Protein AF-A0A662R2M6-F1 (afdb_monomer)

Radius of gyration: 17.48 Å; Cα contacts (8 Å, |Δi|>4): 98; chains: 1; bounding box: 41×32×46 Å

pLDDT: mean 70.95, std 14.26, range [34.59, 89.25]

Sequence (122 aa):
MSLYGADYLNGFFSSLGFSGIATTIAGVIVTAIIHGFLAGVIRDNVAADPANPTEEDIRKANYYTSAVIGVPAVIYGGMVMSDKIPPGDVRDFFGCFAGGAILYQAGVLGDVLAEKVGVYFG

Foldseek 3Di:
DDPVVVVVVCVLCVPQPVNLVVLLQVLQVVLVVQLVVQLLVQLCVQAPDNVDGDPVSSVVSSVVSLVVLVVLLVVLVVVVPDPPDDDDDVNSSSVSSSNSNVVNSVVVVVVVVCVVVVNDPD

Structure (mmCIF, N/CA/C/O backbone):
data_AF-A0A662R2M6-F1
#
_entry.id   AF-A0A662R2M6-F1
#
loop_
_atom_site.group_PDB
_atom_site.id
_atom_site.type_symbol
_atom_site.label_atom_id
_atom_site.label_alt_id
_atom_site.label_comp_id
_atom_site.label_asym_id
_atom_site.label_entity_id
_atom_site.label_seq_id
_atom_site.pdbx_PDB_ins_code
_atom_site.Cartn_x
_atom_site.Cartn_y
_atom_site.Cartn_z
_atom_site.occupancy
_atom_site.B_iso_or_equiv
_atom_site.auth_seq_id
_atom_site.auth_comp_id
_atom_site.auth_asym_id
_atom_site.auth_atom_id
_atom_site.pdbx_PDB_model_num
ATOM 1 N N . MET A 1 1 ? 19.564 -22.757 -17.473 1.00 36.84 1 MET A N 1
ATOM 2 C CA . MET A 1 1 ? 18.335 -22.057 -17.046 1.00 36.84 1 MET A CA 1
ATOM 3 C C . MET A 1 1 ? 18.721 -20.621 -16.775 1.00 36.84 1 MET A C 1
ATOM 5 O O . MET A 1 1 ? 19.464 -20.373 -15.838 1.00 36.84 1 MET A O 1
ATOM 9 N N . SER A 1 2 ? 18.347 -19.727 -17.686 1.00 34.59 2 SER A N 1
ATOM 10 C CA . SER A 1 2 ? 18.631 -18.298 -17.570 1.00 34.59 2 SER A CA 1
ATOM 11 C C . SER A 1 2 ? 17.844 -17.717 -16.392 1.00 34.59 2 SER A C 1
ATOM 13 O O . SER A 1 2 ? 16.658 -18.015 -16.227 1.00 34.59 2 SER A O 1
ATOM 15 N N . LEU A 1 3 ? 18.534 -16.917 -15.579 1.00 40.19 3 LEU A N 1
ATOM 16 C CA . LEU A 1 3 ? 18.025 -16.092 -14.484 1.00 40.19 3 LEU A CA 1
ATOM 17 C C . LEU A 1 3 ? 17.184 -14.929 -15.041 1.00 40.19 3 LEU A C 1
ATOM 19 O O . LEU A 1 3 ? 17.426 -13.768 -14.728 1.00 40.19 3 LEU A O 1
ATOM 23 N N . TYR A 1 4 ? 16.156 -15.237 -15.833 1.00 44.03 4 TYR A N 1
ATOM 24 C CA . TYR A 1 4 ? 15.264 -14.235 -16.419 1.00 44.03 4 TYR A CA 1
ATOM 25 C C . TYR A 1 4 ? 14.590 -13.339 -15.363 1.00 44.03 4 TYR A C 1
ATOM 27 O O . TYR A 1 4 ? 14.121 -12.271 -15.705 1.00 44.03 4 TYR A O 1
ATOM 35 N N . GLY A 1 5 ? 14.561 -13.702 -14.076 1.00 43.97 5 GLY A N 1
ATOM 36 C CA . GLY A 1 5 ? 14.078 -12.808 -13.012 1.00 43.97 5 GLY A CA 1
ATOM 37 C C . GLY A 1 5 ? 15.087 -11.738 -12.565 1.00 43.97 5 GLY A C 1
ATOM 38 O O . GLY A 1 5 ? 14.687 -10.642 -12.178 1.00 43.97 5 GLY A O 1
ATOM 39 N N . ALA A 1 6 ? 16.390 -12.028 -12.630 1.00 44.09 6 ALA A N 1
ATOM 40 C CA . ALA A 1 6 ? 17.436 -11.110 -12.174 1.00 44.09 6 ALA A CA 1
ATOM 41 C C . ALA A 1 6 ? 17.716 -10.006 -13.203 1.00 44.09 6 ALA A C 1
ATOM 43 O O . ALA A 1 6 ? 17.954 -8.864 -12.820 1.00 44.09 6 ALA A O 1
ATOM 44 N N . A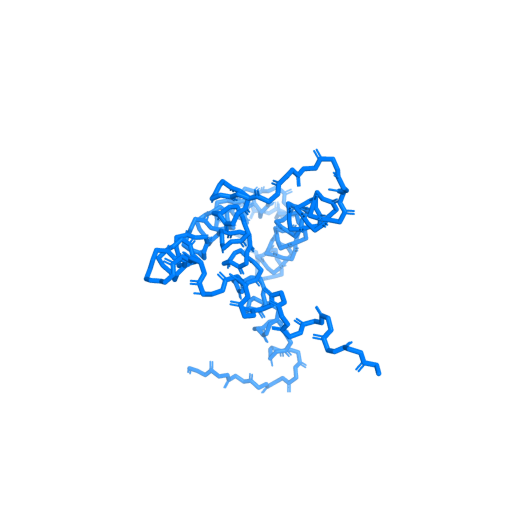SP A 1 7 ? 17.607 -10.316 -14.498 1.00 42.03 7 ASP A N 1
ATOM 45 C CA . ASP A 1 7 ? 17.807 -9.337 -15.573 1.00 42.03 7 ASP A CA 1
ATOM 46 C C . ASP A 1 7 ? 16.684 -8.285 -15.634 1.00 42.03 7 ASP A C 1
ATOM 48 O O . ASP A 1 7 ? 16.938 -7.141 -16.001 1.00 42.03 7 ASP A O 1
ATOM 52 N N . TYR A 1 8 ? 15.463 -8.616 -15.194 1.00 46.94 8 TYR A N 1
ATOM 53 C CA . TYR A 1 8 ? 14.358 -7.649 -15.100 1.00 46.94 8 TYR A CA 1
ATOM 54 C C . TYR A 1 8 ? 14.499 -6.719 -13.890 1.00 46.94 8 TYR A C 1
ATOM 56 O O . TYR A 1 8 ? 14.243 -5.525 -14.013 1.00 46.94 8 TYR A O 1
ATOM 64 N N . LEU A 1 9 ? 14.949 -7.236 -12.740 1.00 42.78 9 LEU A N 1
ATOM 65 C CA . LEU A 1 9 ? 15.277 -6.412 -11.569 1.00 42.78 9 LEU A CA 1
ATOM 66 C C . LEU A 1 9 ? 16.491 -5.512 -11.833 1.00 42.78 9 LEU A C 1
ATOM 68 O O . LEU A 1 9 ? 16.476 -4.340 -11.458 1.00 42.78 9 LEU A O 1
ATOM 72 N N . ASN A 1 10 ? 17.505 -6.029 -12.536 1.00 41.91 10 ASN A N 1
ATOM 73 C CA . ASN A 1 10 ? 18.618 -5.219 -13.022 1.00 41.91 10 ASN A CA 1
ATOM 74 C C . ASN A 1 10 ? 18.142 -4.172 -14.032 1.00 41.91 10 ASN A C 1
ATOM 76 O O . ASN A 1 10 ? 18.536 -3.020 -13.909 1.00 41.91 10 ASN A O 1
ATOM 80 N N . GLY A 1 11 ? 17.258 -4.508 -14.975 1.00 45.84 11 GLY A N 1
ATOM 81 C CA . GLY A 1 11 ? 16.678 -3.548 -15.924 1.00 45.84 11 GLY A CA 1
ATOM 82 C C . GLY A 1 11 ? 15.907 -2.411 -15.246 1.00 45.84 11 GLY A C 1
ATOM 83 O O . GLY A 1 11 ? 16.091 -1.250 -15.597 1.00 45.84 11 GLY A O 1
ATOM 84 N N . PHE A 1 12 ? 15.123 -2.736 -14.215 1.00 48.44 12 PHE A N 1
ATOM 85 C CA . PHE A 1 12 ? 14.262 -1.800 -13.486 1.00 48.44 12 PHE A CA 1
ATOM 86 C C . PHE A 1 12 ? 15.028 -0.712 -12.712 1.00 48.44 12 PHE A C 1
ATOM 88 O O . PHE A 1 12 ? 14.605 0.440 -12.679 1.00 48.44 12 PHE A O 1
ATOM 95 N N . PHE A 1 13 ? 16.174 -1.048 -12.105 1.00 48.50 13 PHE A N 1
ATOM 96 C CA . PHE A 1 13 ? 17.020 -0.068 -11.407 1.00 48.50 13 PHE A CA 1
ATOM 97 C C . PHE A 1 13 ? 18.130 0.531 -12.287 1.00 48.50 13 PHE A C 1
ATOM 99 O O . PHE A 1 13 ? 18.587 1.643 -12.012 1.00 48.50 13 PHE A O 1
ATOM 106 N N . SER A 1 14 ? 18.563 -0.166 -13.344 1.00 44.09 14 SER A N 1
ATOM 107 C CA . SER A 1 14 ? 19.644 0.307 -14.225 1.00 44.09 14 SER A CA 1
ATOM 108 C C . SER A 1 14 ? 19.207 1.343 -15.263 1.00 44.09 14 SER A C 1
ATOM 110 O O . SER A 1 14 ? 20.055 2.138 -15.664 1.00 44.09 14 SER A O 1
ATOM 112 N N . SER A 1 15 ? 17.928 1.391 -15.673 1.00 49.81 15 SER A N 1
ATOM 113 C CA . SER A 1 15 ? 17.451 2.380 -16.660 1.00 49.81 15 SER A CA 1
ATOM 114 C C . SER A 1 15 ? 17.160 3.763 -16.054 1.00 49.81 15 SER A C 1
ATOM 116 O O . SER A 1 15 ? 17.431 4.776 -16.694 1.00 49.81 15 SER A O 1
ATOM 118 N N . LEU A 1 16 ? 16.664 3.834 -14.810 1.00 51.47 16 LEU A N 1
ATOM 119 C CA . LEU A 1 16 ? 16.187 5.086 -14.199 1.00 51.47 16 LEU A CA 1
ATOM 120 C C . LEU A 1 16 ? 17.158 5.733 -13.189 1.00 51.47 16 LEU A C 1
ATOM 122 O O . LEU A 1 16 ? 17.025 6.926 -12.882 1.00 51.47 16 LEU A O 1
ATOM 126 N N . GLY A 1 17 ? 18.125 4.994 -12.636 1.00 65.94 17 GLY A N 1
ATOM 127 C CA . GLY A 1 17 ? 19.058 5.522 -11.631 1.00 65.94 17 GLY A CA 1
ATOM 128 C C . GLY A 1 17 ? 18.342 6.215 -10.456 1.00 65.94 17 GLY A C 1
ATOM 129 O O . GLY A 1 17 ? 17.376 5.694 -9.899 1.00 65.94 17 GLY A O 1
ATOM 130 N N . PHE A 1 18 ? 18.769 7.430 -10.092 1.00 70.06 18 PHE A N 1
ATOM 131 C CA . PHE A 1 18 ? 18.145 8.219 -9.014 1.00 70.06 18 PHE A CA 1
ATOM 132 C C . PHE A 1 18 ? 16.659 8.543 -9.254 1.00 70.06 18 PHE A C 1
ATOM 134 O O . PHE A 1 18 ? 15.898 8.674 -8.295 1.00 70.06 18 PHE A O 1
ATOM 141 N N . SER A 1 19 ? 16.226 8.651 -10.516 1.00 71.94 19 SER A N 1
ATOM 142 C CA . SER A 1 19 ? 14.830 8.969 -10.843 1.00 71.94 19 SER A CA 1
ATOM 143 C C . SER A 1 19 ? 13.875 7.808 -10.531 1.00 71.94 19 SER A C 1
ATOM 145 O O . SER A 1 19 ? 12.736 8.041 -10.130 1.00 71.94 19 SER A O 1
ATOM 147 N N . GLY A 1 20 ? 14.355 6.561 -10.594 1.00 70.88 20 GLY A N 1
ATOM 148 C CA . GLY A 1 20 ? 13.593 5.359 -10.231 1.00 70.88 20 GLY A CA 1
ATOM 149 C C . GLY A 1 20 ? 13.377 5.253 -8.722 1.00 70.88 20 GLY A C 1
ATOM 150 O O . GLY A 1 20 ? 12.286 4.940 -8.248 1.00 70.88 20 GLY A O 1
ATOM 151 N N . ILE A 1 21 ? 14.397 5.620 -7.943 1.00 78.94 21 ILE A N 1
ATOM 152 C CA . ILE A 1 21 ? 14.291 5.721 -6.481 1.00 78.94 21 ILE A CA 1
ATOM 153 C C . ILE A 1 21 ? 13.295 6.823 -6.103 1.00 78.94 21 ILE A C 1
ATOM 155 O O . ILE A 1 21 ? 12.383 6.584 -5.314 1.00 78.94 21 ILE A O 1
ATOM 159 N N . ALA A 1 22 ? 13.421 8.013 -6.699 1.00 79.94 22 ALA A N 1
ATOM 160 C CA . ALA A 1 22 ? 12.530 9.138 -6.418 1.00 79.94 22 ALA A CA 1
ATOM 161 C C . ALA A 1 22 ? 11.061 8.823 -6.750 1.00 79.94 22 ALA A C 1
ATOM 163 O O . ALA A 1 22 ? 10.169 9.144 -5.968 1.00 79.94 22 ALA A O 1
ATOM 164 N N . THR A 1 23 ? 10.802 8.155 -7.875 1.00 80.00 23 THR A N 1
ATOM 165 C CA . THR A 1 23 ? 9.447 7.748 -8.284 1.00 80.00 23 THR A CA 1
ATOM 166 C C . THR A 1 23 ? 8.886 6.622 -7.422 1.00 80.00 23 THR A C 1
ATOM 168 O O . THR A 1 23 ? 7.695 6.633 -7.118 1.00 80.00 23 THR A O 1
ATOM 171 N N . THR A 1 24 ? 9.734 5.715 -6.934 1.00 83.38 24 THR A N 1
ATOM 172 C CA . THR A 1 24 ? 9.348 4.707 -5.935 1.00 83.38 24 THR A CA 1
ATOM 173 C C . THR A 1 24 ? 8.949 5.362 -4.612 1.00 83.38 24 THR A C 1
ATOM 175 O O . THR A 1 24 ? 7.884 5.066 -4.076 1.00 83.38 24 THR A O 1
ATOM 178 N N . ILE A 1 25 ? 9.746 6.310 -4.108 1.00 83.44 25 ILE A N 1
ATOM 179 C CA . ILE A 1 25 ? 9.426 7.073 -2.889 1.00 83.44 25 ILE A CA 1
ATOM 180 C C . ILE A 1 25 ? 8.135 7.878 -3.078 1.00 83.44 25 ILE A C 1
ATOM 182 O O . ILE A 1 25 ? 7.265 7.858 -2.210 1.00 83.44 25 ILE A O 1
ATOM 186 N N . ALA A 1 26 ? 7.972 8.547 -4.223 1.00 82.25 26 ALA A N 1
ATOM 187 C CA . ALA A 1 26 ? 6.736 9.250 -4.550 1.00 82.25 26 ALA A CA 1
ATOM 188 C C . ALA A 1 26 ? 5.533 8.291 -4.559 1.00 82.25 26 ALA A C 1
ATOM 190 O O . ALA A 1 26 ? 4.485 8.627 -4.013 1.00 82.25 26 ALA A O 1
ATOM 191 N N . GLY A 1 27 ? 5.707 7.080 -5.098 1.00 82.94 27 GLY A N 1
ATOM 192 C CA . GLY A 1 27 ? 4.723 6.001 -5.038 1.00 82.94 27 GLY A CA 1
ATOM 193 C C . GLY A 1 27 ? 4.325 5.638 -3.608 1.00 82.94 27 GLY A C 1
ATOM 194 O O . GLY A 1 27 ? 3.134 5.597 -3.308 1.00 82.94 27 GLY A O 1
ATOM 195 N N . VAL A 1 28 ? 5.296 5.454 -2.704 1.00 83.19 28 VAL A N 1
ATOM 196 C CA . VAL A 1 28 ? 5.043 5.201 -1.269 1.00 83.19 28 VAL A CA 1
ATOM 197 C C . VAL A 1 28 ? 4.223 6.338 -0.653 1.00 83.19 28 VAL A C 1
ATOM 199 O O . VAL A 1 28 ? 3.186 6.085 -0.044 1.00 83.19 28 VAL A O 1
ATOM 202 N N . ILE A 1 29 ? 4.654 7.590 -0.836 1.00 84.81 29 ILE A N 1
ATOM 203 C CA . ILE A 1 29 ? 4.019 8.766 -0.221 1.00 84.81 29 ILE A CA 1
ATOM 204 C C . ILE A 1 29 ? 2.586 8.949 -0.726 1.00 84.81 29 ILE A C 1
ATOM 206 O O . ILE A 1 29 ? 1.663 9.103 0.073 1.00 84.81 29 ILE A O 1
ATOM 210 N N . VAL A 1 30 ? 2.380 8.913 -2.045 1.00 84.81 30 VAL A N 1
ATOM 211 C CA . VAL A 1 30 ? 1.043 9.075 -2.633 1.00 84.81 30 VAL A CA 1
ATOM 212 C C . VAL A 1 30 ? 0.125 7.944 -2.181 1.00 84.81 30 VAL A C 1
ATOM 214 O O . VAL A 1 30 ? -1.025 8.194 -1.821 1.00 84.81 30 VAL A O 1
ATOM 217 N N . THR A 1 31 ? 0.639 6.715 -2.127 1.00 85.50 31 THR A N 1
ATOM 218 C CA . THR A 1 31 ? -0.131 5.565 -1.645 1.00 85.50 31 THR A CA 1
ATOM 219 C C . THR A 1 31 ? -0.511 5.718 -0.178 1.00 85.50 31 THR A C 1
ATOM 221 O O . THR A 1 31 ? -1.659 5.454 0.162 1.00 85.50 31 THR A O 1
ATOM 224 N N . ALA A 1 32 ? 0.392 6.202 0.676 1.00 82.94 32 ALA A N 1
ATOM 225 C CA . ALA A 1 32 ? 0.102 6.457 2.085 1.00 82.94 32 ALA A CA 1
ATOM 226 C C . ALA A 1 32 ? -0.998 7.517 2.271 1.00 82.94 32 ALA A C 1
ATOM 228 O O . ALA A 1 32 ? -1.898 7.334 3.089 1.00 82.94 32 ALA A O 1
ATOM 229 N N . ILE A 1 33 ? -0.974 8.597 1.480 1.00 84.38 33 ILE A N 1
ATOM 230 C CA . ILE A 1 33 ? -2.010 9.645 1.511 1.00 84.38 33 ILE A CA 1
ATOM 231 C C . ILE A 1 33 ? -3.366 9.079 1.076 1.00 84.38 33 ILE A C 1
ATOM 233 O O . ILE A 1 33 ? -4.370 9.282 1.761 1.00 84.38 33 ILE A O 1
ATOM 237 N N . ILE A 1 34 ? -3.398 8.346 -0.043 1.00 84.50 34 ILE A N 1
ATOM 238 C CA . ILE A 1 34 ? -4.620 7.707 -0.548 1.00 84.50 34 ILE A CA 1
ATOM 239 C C . ILE A 1 34 ? -5.149 6.695 0.470 1.00 84.50 34 ILE A C 1
ATOM 241 O O . ILE A 1 34 ? -6.351 6.662 0.719 1.00 84.50 34 ILE A O 1
ATOM 245 N N . HIS A 1 35 ? -4.264 5.908 1.085 1.00 86.06 35 HIS A N 1
ATOM 246 C CA . HIS A 1 35 ? -4.632 4.961 2.127 1.00 86.06 35 HIS A CA 1
ATOM 247 C C . HIS A 1 35 ? -5.263 5.675 3.318 1.00 86.06 35 HIS A C 1
ATOM 249 O O . HIS A 1 35 ? -6.370 5.324 3.701 1.00 86.06 35 HIS A O 1
ATOM 255 N N . GLY A 1 36 ? -4.625 6.706 3.876 1.00 81.94 36 GLY A N 1
ATOM 256 C CA . GLY A 1 36 ? -5.186 7.439 5.013 1.00 81.94 36 GLY A CA 1
ATOM 257 C C . GLY A 1 36 ? -6.561 8.042 4.708 1.00 81.94 36 GLY A C 1
ATOM 258 O O . GLY A 1 36 ? -7.482 7.929 5.518 1.00 81.94 36 GLY A O 1
ATOM 259 N N . PHE A 1 37 ? -6.729 8.623 3.515 1.00 85.69 37 PHE A N 1
ATOM 260 C CA . PHE A 1 37 ? -8.011 9.176 3.080 1.00 85.69 37 PHE A CA 1
ATOM 261 C C . PHE A 1 37 ? -9.094 8.096 2.939 1.00 85.69 37 PHE A C 1
ATOM 263 O O . PHE A 1 37 ? -10.174 8.228 3.514 1.00 85.69 37 PHE A O 1
ATOM 270 N N . LEU A 1 38 ? -8.809 7.016 2.206 1.00 85.06 38 LEU A N 1
ATOM 271 C CA . LEU A 1 38 ? -9.763 5.926 1.993 1.00 85.06 38 LEU A CA 1
ATOM 272 C C . LEU A 1 38 ? -10.097 5.195 3.295 1.00 85.06 38 LEU A C 1
ATOM 274 O O . LEU A 1 38 ? -11.260 4.875 3.510 1.00 85.06 38 LEU A O 1
ATOM 278 N N . ALA A 1 39 ? -9.122 4.990 4.181 1.00 83.88 39 ALA A N 1
ATOM 279 C CA . ALA A 1 39 ? -9.348 4.386 5.487 1.00 83.88 39 ALA A CA 1
ATOM 280 C C . ALA A 1 39 ? -10.275 5.244 6.348 1.00 83.88 39 ALA A C 1
ATOM 282 O O . ALA A 1 39 ? -11.187 4.703 6.968 1.00 83.88 39 ALA A O 1
ATOM 283 N N . GLY A 1 40 ? -10.113 6.570 6.333 1.00 84.00 40 GLY A N 1
ATOM 284 C CA . GLY A 1 40 ? -11.044 7.487 6.993 1.00 84.00 40 GLY A CA 1
ATOM 285 C C . GLY A 1 40 ? -12.462 7.373 6.432 1.00 84.00 40 GLY A C 1
ATOM 286 O O . GLY A 1 40 ? -13.402 7.126 7.182 1.00 84.00 40 GLY A O 1
ATOM 287 N N . VAL A 1 41 ? -12.606 7.454 5.105 1.00 87.25 41 VAL A N 1
ATOM 288 C CA . VAL A 1 41 ? -13.911 7.332 4.433 1.00 87.25 41 VAL A CA 1
ATOM 289 C C . VAL A 1 41 ? -14.564 5.984 4.732 1.00 87.25 41 VAL A C 1
ATOM 291 O O . VAL A 1 41 ? -15.747 5.932 5.056 1.00 87.25 41 VAL A O 1
ATOM 294 N N . ILE A 1 42 ? -13.819 4.882 4.639 1.00 85.69 42 ILE A N 1
ATOM 295 C CA . ILE A 1 42 ? -14.351 3.545 4.902 1.00 85.69 42 ILE A CA 1
ATOM 296 C C . ILE A 1 42 ? -14.750 3.431 6.368 1.00 85.69 42 ILE A C 1
ATOM 298 O O . ILE A 1 42 ? -15.874 3.020 6.626 1.00 85.69 42 ILE A O 1
ATOM 302 N N . ARG A 1 43 ? -13.894 3.839 7.313 1.00 87.75 43 ARG A N 1
ATOM 303 C CA . ARG A 1 43 ? -14.190 3.817 8.755 1.00 87.75 43 ARG A CA 1
ATOM 304 C C . ARG A 1 43 ? -15.514 4.502 9.058 1.00 87.75 43 ARG A C 1
ATOM 306 O O . ARG A 1 43 ? -16.340 3.909 9.739 1.00 87.75 43 ARG A O 1
ATOM 313 N N . ASP A 1 44 ? -15.738 5.686 8.499 1.00 87.69 44 ASP A N 1
ATOM 314 C CA . ASP A 1 44 ? -16.968 6.450 8.724 1.00 87.69 44 ASP A CA 1
ATOM 315 C C . ASP A 1 44 ? -18.220 5.739 8.167 1.00 87.69 44 ASP A C 1
ATOM 317 O O . ASP A 1 44 ? -19.333 6.034 8.591 1.00 87.69 44 ASP A O 1
ATOM 321 N N . ASN A 1 45 ? -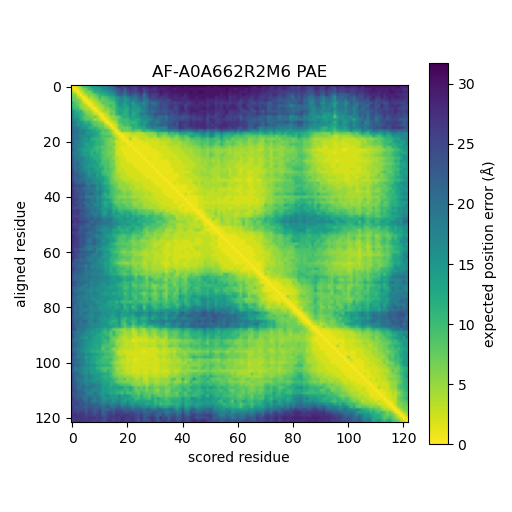18.049 4.779 7.249 1.00 85.38 45 ASN A N 1
ATOM 322 C CA . ASN A 1 45 ? -19.123 3.950 6.698 1.00 85.38 45 ASN A CA 1
ATOM 323 C C . ASN A 1 45 ? -19.271 2.573 7.377 1.00 85.38 45 ASN A C 1
ATOM 325 O O . ASN A 1 45 ? -20.347 1.984 7.285 1.00 85.38 45 ASN A O 1
ATOM 329 N N . VAL A 1 46 ? -18.225 2.026 8.013 1.00 82.38 46 VAL A N 1
ATOM 330 C CA . VAL A 1 46 ? -18.309 0.733 8.733 1.00 82.38 46 VAL A CA 1
ATOM 331 C C . VAL A 1 46 ? -18.595 0.896 10.222 1.00 82.38 46 VAL A C 1
ATOM 333 O O . VAL A 1 46 ? -19.143 -0.026 10.824 1.00 82.38 46 VAL A O 1
ATOM 336 N N . ALA A 1 47 ? -18.216 2.029 10.815 1.00 86.94 47 ALA A N 1
ATOM 337 C CA . ALA A 1 47 ? -18.427 2.290 12.231 1.00 86.94 47 ALA A CA 1
ATOM 338 C C . ALA A 1 47 ? -19.920 2.461 12.541 1.00 86.94 47 ALA A C 1
ATOM 340 O O . ALA A 1 47 ? -20.647 3.153 11.828 1.00 86.94 47 ALA A O 1
ATOM 341 N N . ALA A 1 48 ? -20.368 1.861 13.646 1.00 84.31 48 ALA A N 1
ATOM 342 C CA . ALA A 1 48 ? -21.737 2.034 14.135 1.00 84.31 48 ALA A CA 1
ATOM 343 C C . ALA A 1 48 ? -21.994 3.462 14.659 1.00 84.31 48 ALA A C 1
ATOM 345 O O . ALA A 1 48 ? -23.106 3.971 14.524 1.00 84.31 48 ALA A O 1
ATOM 346 N N . ASP A 1 49 ? -20.964 4.106 15.221 1.00 88.12 49 ASP A N 1
ATOM 347 C CA . ASP A 1 49 ? -20.938 5.530 15.572 1.00 88.12 49 ASP A CA 1
ATOM 348 C C . ASP A 1 49 ? -19.691 6.188 14.946 1.00 88.12 49 ASP A C 1
ATOM 350 O O . ASP A 1 49 ? -18.588 6.055 15.483 1.00 88.12 49 ASP A O 1
ATOM 354 N N . PRO A 1 50 ? -19.832 6.910 13.818 1.00 82.69 50 PRO A N 1
ATOM 355 C CA . PRO A 1 50 ? -18.713 7.581 13.156 1.00 82.69 50 PRO A CA 1
ATOM 356 C C . PRO A 1 50 ? -18.037 8.666 14.005 1.00 82.69 50 PRO A C 1
ATOM 358 O O . PRO A 1 50 ? -16.890 9.020 13.736 1.00 82.69 50 PRO A O 1
ATOM 361 N N . ALA A 1 51 ? -18.721 9.207 15.022 1.00 85.19 51 ALA A N 1
ATOM 362 C CA . ALA A 1 51 ? -18.140 10.211 15.911 1.00 85.19 51 ALA A CA 1
ATOM 363 C C . ALA A 1 51 ? -17.194 9.590 16.953 1.00 85.19 51 ALA A C 1
ATOM 365 O O . ALA A 1 51 ? -16.293 10.279 17.430 1.00 85.19 51 ALA A O 1
ATOM 366 N N . ASN A 1 52 ? -17.366 8.301 17.273 1.00 88.19 52 ASN A N 1
ATOM 367 C CA . ASN A 1 52 ? -16.532 7.547 18.213 1.00 88.19 52 ASN A CA 1
ATOM 368 C C . ASN A 1 52 ? -16.207 6.140 17.672 1.00 88.19 52 ASN A C 1
ATOM 370 O O . ASN A 1 52 ? -16.687 5.140 18.215 1.00 88.19 52 ASN A O 1
ATOM 374 N N . PRO A 1 53 ? -15.391 6.036 16.609 1.00 84.31 53 PRO A N 1
ATOM 375 C CA . PRO A 1 53 ? -15.039 4.751 16.021 1.00 84.31 53 PRO A CA 1
ATOM 376 C C . PRO A 1 53 ? -14.223 3.905 17.002 1.00 84.31 53 PRO A C 1
ATOM 378 O O . PRO A 1 53 ? -13.286 4.390 17.641 1.00 84.31 53 PRO A O 1
ATOM 381 N N . THR A 1 54 ? -14.558 2.619 17.096 1.00 89.25 54 THR A N 1
ATOM 382 C CA . THR A 1 54 ? -13.805 1.672 17.922 1.00 89.25 54 THR A CA 1
ATOM 383 C C . THR A 1 54 ? -12.488 1.279 17.248 1.00 89.25 54 THR A C 1
ATOM 385 O O . THR A 1 54 ? -12.305 1.439 16.038 1.00 89.25 54 THR A O 1
ATOM 388 N N . GLU A 1 55 ? -11.559 0.704 18.013 1.00 83.69 55 GLU A N 1
ATOM 389 C CA . GLU A 1 55 ? -10.307 0.160 17.468 1.00 83.69 55 GLU A CA 1
ATOM 390 C C . GLU A 1 55 ? -10.564 -0.940 16.419 1.00 83.69 55 GLU A C 1
ATOM 392 O O . GLU A 1 55 ? -9.859 -1.037 15.412 1.00 83.69 55 GLU A O 1
ATOM 397 N N . GLU A 1 56 ? -11.636 -1.724 16.589 1.00 85.00 56 GLU A N 1
ATOM 398 C CA . GLU A 1 56 ? -12.044 -2.731 15.610 1.00 85.00 56 GLU A CA 1
ATOM 399 C C . GLU A 1 56 ? -12.510 -2.100 14.289 1.00 85.00 56 GLU A C 1
ATOM 401 O O . GLU A 1 56 ? -12.189 -2.628 13.220 1.00 85.00 56 GLU A O 1
ATOM 406 N N . ASP A 1 57 ? -13.211 -0.964 14.341 1.00 82.94 57 ASP A N 1
ATOM 407 C CA . ASP A 1 57 ? -13.666 -0.235 13.151 1.00 82.94 57 ASP A CA 1
ATOM 408 C C . ASP A 1 57 ? -12.484 0.335 12.365 1.00 82.94 57 ASP A C 1
ATOM 410 O O . ASP A 1 57 ? -12.427 0.205 11.140 1.00 82.94 57 ASP A O 1
ATOM 414 N N . ILE A 1 58 ? -11.498 0.898 13.071 1.00 82.88 58 ILE A N 1
ATOM 415 C CA . ILE A 1 58 ? -10.255 1.402 12.472 1.00 82.88 58 ILE A CA 1
ATOM 416 C C . ILE A 1 58 ? -9.501 0.256 11.790 1.00 82.88 58 ILE A C 1
ATOM 418 O O . ILE A 1 58 ? -9.099 0.371 10.630 1.00 82.88 58 ILE A O 1
ATOM 422 N N . ARG A 1 59 ? -9.363 -0.889 12.469 1.00 81.69 59 ARG A N 1
ATOM 423 C CA . ARG A 1 59 ? -8.679 -2.061 11.910 1.00 81.69 59 ARG A CA 1
ATOM 424 C C . ARG A 1 59 ? -9.403 -2.623 10.685 1.00 81.69 59 ARG A C 1
ATOM 426 O O . ARG A 1 59 ? -8.756 -2.946 9.688 1.00 81.69 59 ARG A O 1
ATOM 433 N N . LYS A 1 60 ? -10.737 -2.715 10.724 1.00 82.12 60 LYS A N 1
ATOM 434 C CA . LYS A 1 60 ? -11.550 -3.133 9.568 1.00 82.12 60 LYS A CA 1
ATOM 435 C C . LYS A 1 60 ? -11.377 -2.177 8.393 1.00 82.12 60 LYS A C 1
ATOM 437 O O . LYS A 1 60 ? -11.180 -2.633 7.269 1.00 82.12 60 LYS A O 1
ATOM 442 N N . ALA A 1 61 ? -11.413 -0.872 8.641 1.00 84.50 61 ALA A N 1
ATOM 443 C CA . ALA A 1 61 ? -11.260 0.131 7.598 1.00 84.50 61 ALA A CA 1
ATOM 444 C C . ALA A 1 61 ? -9.881 0.080 6.929 1.00 84.50 61 ALA A C 1
ATOM 446 O O . ALA A 1 61 ? -9.803 0.084 5.699 1.00 84.50 61 ALA A O 1
ATOM 447 N N . ASN A 1 62 ? -8.809 -0.061 7.712 1.00 80.88 62 ASN A N 1
ATOM 448 C CA . ASN A 1 62 ? -7.454 -0.240 7.185 1.00 80.88 62 ASN A CA 1
ATOM 449 C C . ASN A 1 62 ? -7.339 -1.522 6.348 1.00 80.88 62 ASN A C 1
ATOM 451 O O . ASN A 1 62 ? -6.790 -1.492 5.249 1.00 80.88 62 ASN A O 1
ATOM 455 N N . TYR A 1 63 ? -7.931 -2.632 6.804 1.00 81.06 63 TYR A N 1
ATOM 456 C CA . TYR A 1 63 ? -7.936 -3.886 6.048 1.00 81.06 63 TYR A CA 1
ATOM 457 C C . TYR A 1 63 ? -8.633 -3.750 4.685 1.00 81.06 63 TYR A C 1
ATOM 459 O O . TYR A 1 63 ? -8.068 -4.127 3.655 1.00 81.06 63 TYR A O 1
ATOM 467 N N . TYR A 1 64 ? -9.838 -3.170 4.654 1.00 79.50 64 TYR A N 1
ATOM 468 C CA . TYR A 1 64 ? -10.558 -2.930 3.399 1.00 79.50 64 TYR A CA 1
ATOM 469 C C . TYR A 1 64 ? -9.805 -1.966 2.480 1.00 79.50 64 TYR A C 1
ATOM 471 O O . TYR A 1 64 ? -9.740 -2.186 1.271 1.00 79.50 64 TYR A O 1
ATOM 479 N N . THR A 1 65 ? -9.180 -0.938 3.047 1.00 82.06 65 THR A N 1
ATOM 480 C CA . THR A 1 65 ? -8.383 0.028 2.287 1.00 82.06 65 THR A CA 1
ATOM 481 C C . THR A 1 65 ? -7.159 -0.623 1.650 1.00 82.06 65 THR A C 1
ATOM 483 O O . THR A 1 65 ? -6.916 -0.442 0.456 1.00 82.06 65 THR A O 1
ATOM 486 N N . SER A 1 66 ? -6.423 -1.445 2.404 1.00 77.75 66 SER A N 1
ATOM 487 C CA . SER A 1 66 ? -5.321 -2.255 1.874 1.00 77.75 66 SER A CA 1
ATOM 488 C C . SER A 1 66 ? -5.767 -3.170 0.737 1.00 77.75 66 SER A C 1
ATOM 490 O O . SER A 1 66 ? -5.096 -3.228 -0.294 1.00 77.75 66 SER A O 1
ATOM 492 N N . ALA A 1 67 ? -6.914 -3.840 0.883 1.00 72.94 67 ALA A N 1
ATOM 493 C CA . ALA A 1 67 ? -7.450 -4.722 -0.152 1.00 72.94 67 ALA A CA 1
ATOM 494 C C . ALA A 1 67 ? -7.771 -3.969 -1.458 1.00 72.94 67 ALA A C 1
ATOM 496 O O . ALA A 1 67 ? -7.471 -4.463 -2.544 1.00 72.94 67 ALA A O 1
ATOM 497 N N . VAL A 1 68 ? -8.324 -2.754 -1.363 1.00 74.31 68 VAL A N 1
ATOM 498 C CA . VAL A 1 68 ? -8.649 -1.912 -2.529 1.00 74.31 68 VAL A CA 1
ATOM 499 C C . VAL A 1 68 ? -7.386 -1.385 -3.215 1.00 74.31 68 VAL A C 1
ATOM 501 O O . VAL A 1 68 ? -7.277 -1.430 -4.440 1.00 74.31 68 VAL A O 1
ATOM 504 N N . ILE A 1 69 ? -6.399 -0.928 -2.444 1.00 74.38 69 ILE A N 1
ATOM 505 C CA . ILE A 1 69 ? -5.152 -0.360 -2.983 1.00 74.38 69 ILE A CA 1
ATOM 506 C C . ILE A 1 69 ? -4.234 -1.435 -3.593 1.00 74.38 69 ILE A C 1
ATOM 508 O O . IL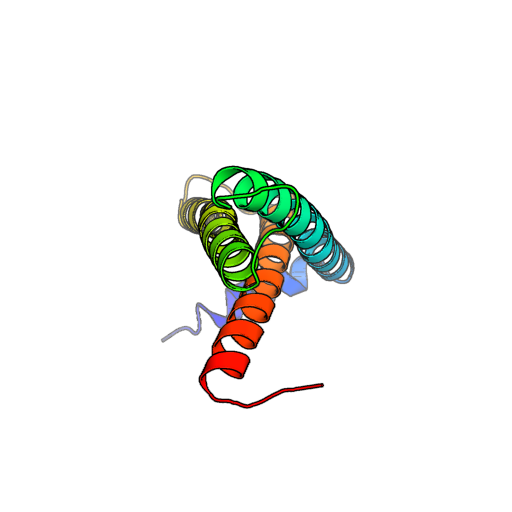E A 1 69 ? -3.387 -1.119 -4.427 1.00 74.38 69 ILE A O 1
ATOM 512 N N . GLY A 1 70 ? -4.421 -2.714 -3.258 1.00 65.81 70 GLY A N 1
ATOM 513 C CA . GLY A 1 70 ? -3.728 -3.818 -3.929 1.00 65.81 70 GLY A CA 1
ATOM 514 C C . GLY A 1 70 ? -4.138 -4.015 -5.398 1.00 65.81 70 GLY A C 1
ATOM 515 O O . GLY A 1 70 ? -3.356 -4.543 -6.189 1.00 65.81 70 GLY A O 1
ATOM 516 N N . VAL A 1 71 ? -5.333 -3.566 -5.804 1.00 68.69 71 VAL A N 1
ATOM 517 C CA . VAL A 1 71 ? -5.886 -3.819 -7.150 1.00 68.69 71 VAL A CA 1
ATOM 518 C C . VAL A 1 71 ? -5.066 -3.155 -8.275 1.00 68.69 71 VAL A C 1
ATOM 520 O O . VAL A 1 71 ? -4.732 -3.849 -9.238 1.00 68.69 71 VAL A O 1
ATOM 523 N N . PRO A 1 72 ? -4.663 -1.870 -8.187 1.00 64.00 72 PRO A N 1
ATOM 524 C CA . PRO A 1 72 ? -3.783 -1.244 -9.178 1.00 64.00 72 PRO A CA 1
ATOM 525 C C . PRO A 1 72 ? -2.458 -1.979 -9.414 1.00 64.00 72 PRO A C 1
ATOM 527 O O . PRO A 1 72 ? -2.005 -2.053 -10.554 1.00 64.00 72 PRO A O 1
ATOM 530 N N . ALA A 1 73 ? -1.856 -2.563 -8.373 1.00 66.06 73 ALA A N 1
ATOM 531 C CA . ALA A 1 73 ? -0.623 -3.339 -8.502 1.00 66.06 73 ALA A CA 1
ATOM 532 C C . ALA A 1 73 ? -0.838 -4.624 -9.321 1.00 66.06 73 ALA A C 1
ATOM 534 O O . ALA A 1 73 ? -0.016 -4.965 -10.172 1.00 66.06 73 ALA A O 1
ATOM 535 N N . VAL A 1 74 ? -1.977 -5.298 -9.124 1.00 65.88 74 VAL A N 1
ATOM 536 C CA . VAL A 1 74 ? -2.374 -6.476 -9.914 1.00 65.88 74 VAL A CA 1
ATOM 537 C C . VAL A 1 74 ? -2.630 -6.096 -11.375 1.00 65.88 74 VAL A C 1
ATOM 539 O O . VAL A 1 74 ? -2.173 -6.793 -12.282 1.00 65.88 74 VAL A O 1
ATOM 542 N N . ILE A 1 75 ? -3.306 -4.967 -11.614 1.00 66.62 75 ILE A N 1
ATOM 543 C CA . ILE A 1 75 ? -3.555 -4.446 -12.966 1.00 66.62 75 ILE A CA 1
ATO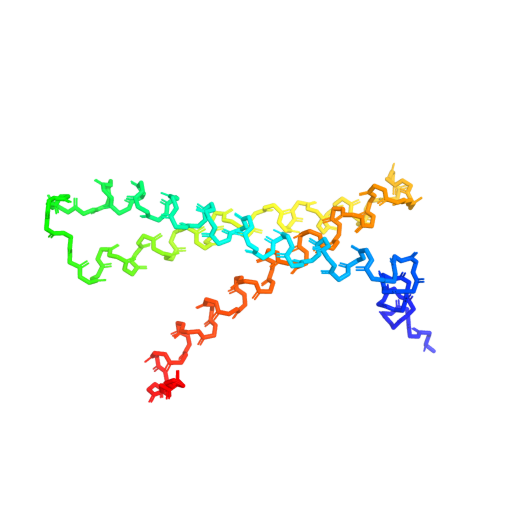M 544 C C . ILE A 1 75 ? -2.230 -4.118 -13.665 1.00 66.62 75 ILE A C 1
ATOM 546 O O . ILE A 1 75 ? -2.025 -4.540 -14.803 1.00 66.62 75 ILE A O 1
ATOM 550 N N . TYR A 1 76 ? -1.306 -3.433 -12.984 1.00 68.88 76 TYR A N 1
ATOM 551 C CA . TYR A 1 76 ? 0.014 -3.124 -13.532 1.00 68.88 76 TYR A CA 1
ATOM 552 C C . TYR A 1 76 ? 0.825 -4.394 -13.835 1.00 68.88 76 TYR A C 1
ATOM 554 O O . TYR A 1 76 ? 1.401 -4.509 -14.915 1.00 68.88 76 TYR A O 1
ATOM 562 N N . GLY A 1 77 ? 0.807 -5.392 -12.945 1.00 66.75 77 GLY A N 1
ATOM 563 C CA . GLY A 1 77 ? 1.434 -6.693 -13.200 1.00 66.75 77 GLY A CA 1
ATOM 564 C C . GLY A 1 77 ? 0.888 -7.371 -14.463 1.00 66.75 77 GLY A C 1
ATOM 565 O O . GLY A 1 77 ? 1.659 -7.831 -15.303 1.00 66.75 77 GLY A O 1
ATOM 566 N N . GLY A 1 78 ? -0.436 -7.356 -14.655 1.00 65.75 78 GLY A N 1
ATOM 567 C CA . GLY A 1 78 ? -1.075 -7.862 -15.875 1.00 65.75 78 GLY A CA 1
ATOM 568 C C . GLY A 1 78 ? -0.718 -7.060 -17.133 1.00 65.75 78 GLY A C 1
ATOM 569 O O . GLY A 1 78 ? -0.550 -7.634 -18.207 1.00 65.75 78 GLY A O 1
ATOM 570 N N . MET A 1 79 ? -0.549 -5.742 -17.002 1.00 67.00 79 MET A N 1
ATOM 571 C CA . MET A 1 79 ? -0.107 -4.859 -18.085 1.00 67.00 79 MET A CA 1
ATOM 572 C C . MET A 1 79 ? 1.342 -5.131 -18.509 1.00 67.00 79 MET A C 1
ATOM 574 O O . MET A 1 79 ? 1.624 -5.154 -19.703 1.00 67.00 79 MET A O 1
ATOM 578 N N . VAL A 1 80 ? 2.252 -5.378 -17.564 1.00 65.44 80 VAL A N 1
ATOM 579 C CA . VAL A 1 80 ? 3.665 -5.684 -17.859 1.00 65.44 80 VAL A CA 1
ATOM 580 C C . VAL A 1 80 ? 3.839 -7.065 -18.492 1.00 65.44 80 VAL A C 1
ATOM 582 O O . VAL A 1 80 ? 4.712 -7.231 -19.340 1.00 65.44 80 VAL A O 1
ATOM 585 N N . MET A 1 81 ? 2.998 -8.040 -18.131 1.00 61.00 81 MET A N 1
ATOM 586 C CA . MET A 1 81 ? 2.991 -9.367 -18.767 1.00 61.00 81 MET A CA 1
ATOM 587 C C . MET A 1 81 ? 2.322 -9.386 -20.150 1.00 61.00 81 MET A C 1
ATOM 589 O O . MET A 1 81 ? 2.287 -10.426 -20.803 1.00 61.00 81 MET A O 1
ATOM 593 N N . SER A 1 82 ? 1.775 -8.257 -20.606 1.00 61.62 82 SER A N 1
ATOM 594 C CA . SER A 1 82 ? 1.191 -8.133 -21.936 1.00 61.62 82 SER A CA 1
ATOM 595 C C . SER A 1 82 ? 2.249 -7.691 -22.944 1.00 61.62 82 SER A C 1
ATOM 597 O O . SER A 1 82 ? 2.737 -6.561 -22.887 1.00 61.62 82 SER A O 1
ATOM 599 N N . ASP A 1 83 ? 2.512 -8.525 -23.953 1.00 60.56 83 ASP A N 1
ATOM 600 C CA . ASP A 1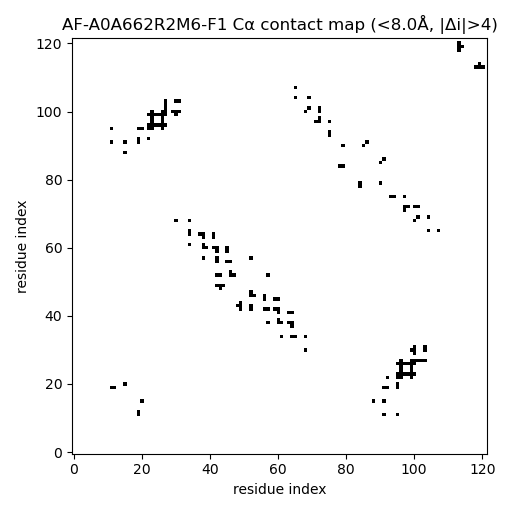 83 ? 3.412 -8.215 -25.081 1.00 60.56 83 ASP A CA 1
ATOM 601 C C . ASP A 1 83 ? 2.973 -6.984 -25.903 1.00 60.56 83 ASP A C 1
ATOM 603 O O . ASP A 1 83 ? 3.684 -6.518 -26.792 1.00 60.56 83 ASP A O 1
ATOM 607 N N . LYS A 1 84 ? 1.776 -6.446 -25.627 1.00 63.41 84 LYS A N 1
ATOM 608 C CA . LYS A 1 84 ? 1.195 -5.288 -26.318 1.00 63.41 84 LYS A CA 1
ATOM 609 C C . LYS A 1 84 ? 1.654 -3.939 -25.765 1.00 63.41 84 LYS A C 1
ATOM 611 O O . LYS A 1 84 ? 1.373 -2.926 -26.402 1.00 63.41 84 LYS A O 1
ATOM 616 N N . ILE A 1 85 ? 2.307 -3.898 -24.600 1.00 62.06 85 ILE A N 1
ATOM 617 C CA . ILE A 1 85 ? 2.778 -2.645 -23.995 1.00 62.06 85 ILE A CA 1
ATOM 618 C C . ILE A 1 85 ? 4.301 -2.566 -24.134 1.00 62.06 85 ILE A C 1
ATOM 620 O O . ILE A 1 85 ? 5.023 -3.235 -23.383 1.00 62.06 85 ILE A O 1
ATOM 624 N N . PRO A 1 86 ? 4.808 -1.766 -25.093 1.00 62.00 86 PRO A N 1
ATOM 625 C CA . PRO A 1 86 ? 6.234 -1.698 -25.350 1.00 62.00 86 PRO A CA 1
ATOM 626 C C . PRO A 1 86 ? 6.996 -1.213 -24.104 1.00 62.00 86 PRO A C 1
ATOM 628 O O . PRO A 1 86 ? 6.49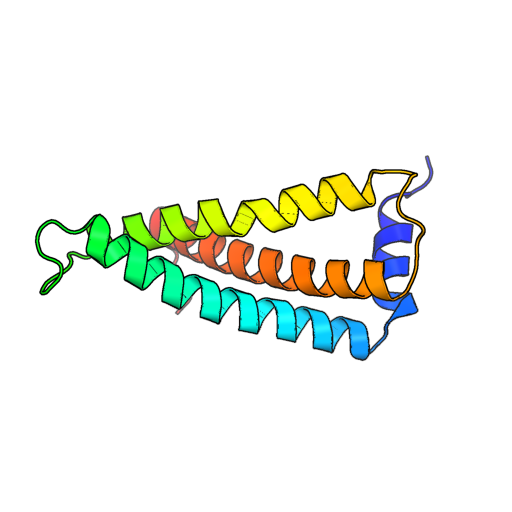9 -0.354 -23.368 1.00 62.00 86 PRO A O 1
ATOM 631 N N . PRO A 1 87 ? 8.191 -1.768 -23.839 1.00 63.50 87 PRO A N 1
ATOM 632 C CA . PRO A 1 87 ? 9.087 -1.237 -22.820 1.00 63.50 87 PRO A CA 1
ATOM 633 C C . PRO A 1 87 ? 9.477 0.210 -23.145 1.00 63.50 87 PRO A C 1
ATOM 635 O O . PRO A 1 87 ? 9.718 0.544 -24.304 1.00 63.50 87 PRO A O 1
ATOM 638 N N . GLY A 1 88 ? 9.529 1.063 -22.122 1.00 69.00 88 GLY A N 1
ATOM 639 C CA . GLY A 1 88 ? 9.915 2.468 -22.243 1.00 69.00 88 GLY A CA 1
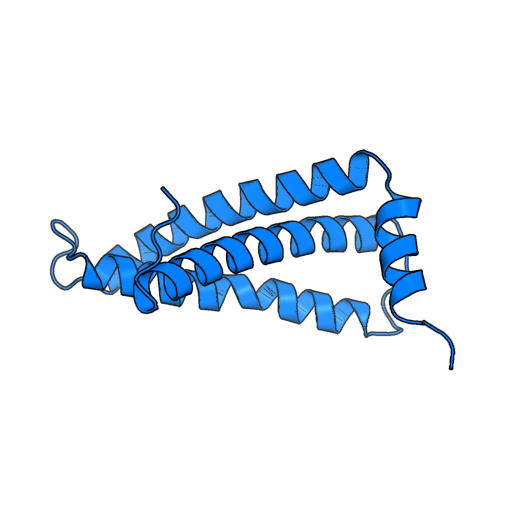ATOM 640 C C . GLY A 1 88 ? 9.730 3.233 -20.932 1.00 69.00 88 GLY A C 1
ATOM 641 O O . GLY A 1 88 ? 9.082 2.737 -20.011 1.00 69.00 88 GLY A O 1
ATOM 642 N N . ASP A 1 89 ? 10.248 4.461 -20.878 1.00 67.06 89 ASP A N 1
ATOM 643 C CA . ASP A 1 89 ? 10.365 5.280 -19.657 1.00 67.06 89 ASP A CA 1
ATOM 644 C C . ASP A 1 89 ? 9.048 5.455 -18.886 1.00 67.06 89 ASP A C 1
ATOM 646 O O . ASP A 1 89 ? 9.027 5.481 -17.659 1.00 67.06 89 ASP A O 1
ATOM 650 N N . VAL A 1 90 ? 7.918 5.533 -19.595 1.00 68.12 90 VAL A N 1
ATOM 651 C CA . VAL A 1 90 ? 6.584 5.639 -18.981 1.00 68.12 90 VAL A CA 1
ATOM 652 C C . VAL A 1 90 ? 6.201 4.342 -18.267 1.00 68.12 90 VAL A C 1
ATOM 654 O O . VAL A 1 90 ? 5.654 4.376 -17.166 1.00 68.12 90 VAL A O 1
ATOM 657 N N . ARG A 1 91 ? 6.503 3.184 -18.867 1.00 72.00 91 ARG A N 1
ATOM 658 C CA . ARG A 1 91 ? 6.238 1.876 -18.257 1.00 72.00 91 ARG A CA 1
ATOM 659 C C . ARG A 1 91 ? 7.093 1.689 -17.010 1.00 72.00 91 ARG A C 1
ATOM 661 O O . ARG A 1 91 ? 6.571 1.211 -16.004 1.00 72.00 91 ARG A O 1
ATOM 668 N N . ASP A 1 92 ? 8.353 2.106 -17.073 1.00 72.69 92 ASP A N 1
ATOM 669 C CA . ASP A 1 92 ? 9.294 2.026 -15.957 1.00 72.69 92 ASP A CA 1
ATOM 670 C C . ASP A 1 92 ? 8.887 2.990 -14.827 1.00 72.69 92 ASP A C 1
ATOM 672 O O . ASP A 1 92 ? 8.858 2.585 -13.667 1.00 72.69 92 ASP A O 1
ATOM 676 N N . PHE A 1 93 ? 8.424 4.208 -15.147 1.00 74.00 93 PHE A N 1
ATOM 677 C CA . PHE A 1 93 ? 7.839 5.144 -14.175 1.00 74.00 93 PHE A CA 1
ATOM 678 C C . PHE A 1 93 ? 6.655 4.531 -13.418 1.00 74.00 93 PHE A C 1
ATOM 680 O O . PHE A 1 93 ? 6.635 4.537 -12.186 1.00 74.00 93 PHE A O 1
ATOM 687 N N . PHE A 1 94 ? 5.669 3.982 -14.139 1.00 74.69 94 PHE A N 1
ATOM 688 C CA . PHE A 1 94 ? 4.515 3.336 -13.505 1.00 74.69 94 PHE A CA 1
ATOM 689 C C . PHE A 1 94 ? 4.929 2.109 -12.697 1.00 74.69 94 PHE A C 1
ATOM 691 O O . PHE A 1 94 ? 4.320 1.830 -11.668 1.00 74.69 94 PHE A O 1
ATOM 698 N N . GLY A 1 95 ? 5.987 1.422 -13.123 1.00 75.81 95 GLY A N 1
ATOM 699 C CA . GLY A 1 95 ? 6.577 0.317 -12.388 1.00 75.81 95 GLY A CA 1
ATOM 700 C C . GLY A 1 95 ? 7.154 0.754 -11.063 1.00 75.81 95 GLY A C 1
ATOM 701 O O . GLY A 1 95 ? 6.779 0.197 -10.036 1.00 75.81 95 GLY A O 1
ATOM 702 N N . CYS A 1 96 ? 8.023 1.764 -11.058 1.00 77.25 96 CYS A N 1
ATOM 703 C CA . CYS A 1 96 ? 8.605 2.303 -9.832 1.00 77.25 96 CYS A CA 1
ATOM 704 C C . CYS A 1 96 ? 7.518 2.845 -8.901 1.00 77.25 96 CYS A C 1
ATOM 706 O O . CYS A 1 96 ? 7.505 2.533 -7.711 1.00 77.25 96 CYS A O 1
ATOM 708 N N . PHE A 1 97 ? 6.549 3.577 -9.448 1.00 78.25 97 PHE A N 1
ATOM 709 C CA . PHE A 1 97 ? 5.432 4.114 -8.681 1.00 78.25 97 PHE A CA 1
ATOM 710 C C . PHE A 1 97 ? 4.567 3.006 -8.049 1.00 78.25 97 PHE A C 1
ATOM 712 O O . PHE A 1 97 ? 4.292 3.042 -6.848 1.00 78.25 97 PHE A O 1
ATOM 719 N N . ALA A 1 98 ? 4.188 1.983 -8.825 1.00 79.00 98 ALA A N 1
ATOM 720 C CA . ALA A 1 98 ? 3.445 0.824 -8.328 1.00 79.00 98 ALA A CA 1
ATOM 721 C C . ALA A 1 98 ? 4.273 -0.009 -7.337 1.00 79.00 98 ALA A C 1
ATOM 723 O O . ALA A 1 98 ? 3.739 -0.487 -6.339 1.00 79.00 98 ALA A O 1
ATOM 724 N N . GLY A 1 99 ? 5.582 -0.134 -7.559 1.00 78.81 99 GLY A N 1
ATOM 725 C CA . GLY A 1 99 ? 6.519 -0.755 -6.626 1.00 78.81 99 GLY A CA 1
ATOM 726 C C . GLY A 1 99 ? 6.534 -0.041 -5.276 1.00 78.81 99 GLY A C 1
ATOM 727 O O . GLY A 1 99 ? 6.462 -0.694 -4.239 1.00 78.81 99 GLY A O 1
ATOM 728 N N . GLY A 1 100 ? 6.519 1.294 -5.275 1.00 80.75 100 GLY A N 1
ATOM 729 C CA . GLY A 1 100 ? 6.359 2.097 -4.062 1.00 80.75 100 GLY A CA 1
ATOM 730 C C . GLY A 1 100 ? 5.042 1.820 -3.334 1.00 80.75 100 GLY A C 1
ATOM 731 O O . GLY A 1 100 ? 5.029 1.629 -2.118 1.00 80.75 100 GLY A O 1
ATOM 732 N N . ALA A 1 101 ? 3.937 1.716 -4.074 1.00 79.94 101 ALA A N 1
ATOM 733 C CA . ALA A 1 101 ? 2.641 1.351 -3.505 1.0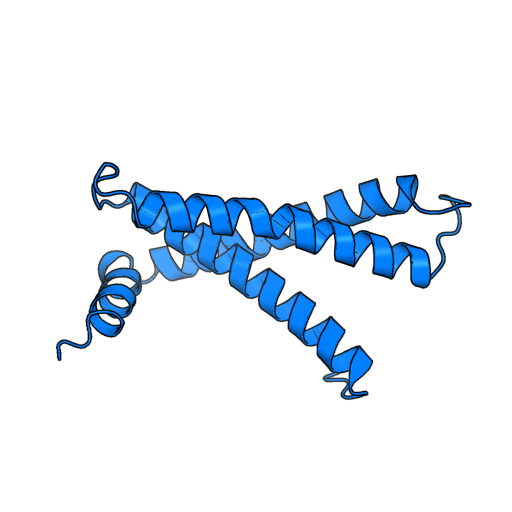0 79.94 101 ALA A CA 1
ATOM 734 C C . ALA A 1 101 ? 2.658 -0.044 -2.853 1.00 79.94 101 ALA A C 1
ATOM 736 O O . ALA A 1 101 ? 2.138 -0.223 -1.751 1.00 79.94 101 ALA A O 1
ATOM 737 N N . ILE A 1 102 ? 3.297 -1.023 -3.503 1.00 81.06 102 ILE A N 1
ATOM 738 C CA . ILE A 1 102 ? 3.463 -2.381 -2.970 1.00 81.06 102 ILE A CA 1
ATOM 739 C C . ILE A 1 102 ? 4.336 -2.370 -1.712 1.00 81.06 102 ILE A C 1
ATOM 741 O O . ILE A 1 102 ? 3.983 -3.032 -0.742 1.00 81.06 102 ILE A O 1
ATOM 745 N N . LEU A 1 103 ? 5.441 -1.617 -1.694 1.00 82.62 103 LEU A N 1
ATOM 746 C CA . LEU A 1 103 ? 6.312 -1.504 -0.518 1.00 82.62 103 LEU A CA 1
ATOM 747 C C . LEU A 1 103 ? 5.560 -0.942 0.690 1.00 82.62 103 LEU A C 1
ATOM 749 O O . LEU A 1 103 ? 5.678 -1.481 1.788 1.00 82.62 103 LEU A O 1
ATOM 753 N N . TYR A 1 104 ? 4.743 0.092 0.480 1.00 82.31 104 TYR A N 1
ATOM 754 C CA . TYR A 1 104 ? 3.872 0.618 1.527 1.00 82.31 104 TYR A CA 1
ATOM 755 C C . TYR A 1 104 ? 2.905 -0.457 2.048 1.00 82.31 104 TYR A C 1
ATOM 757 O O . TYR A 1 104 ? 2.815 -0.676 3.254 1.00 82.31 104 TYR A O 1
ATOM 765 N N . GLN A 1 105 ? 2.231 -1.185 1.152 1.00 76.88 105 GLN A N 1
ATOM 766 C CA . GLN A 1 105 ? 1.303 -2.251 1.546 1.00 76.88 105 GLN A CA 1
ATOM 767 C C . GLN A 1 105 ? 1.995 -3.435 2.230 1.00 76.88 105 GLN A C 1
ATOM 769 O O . GLN A 1 105 ? 1.420 -4.039 3.130 1.00 76.88 105 GLN A O 1
ATOM 774 N N . ALA A 1 106 ? 3.231 -3.757 1.845 1.00 75.75 106 ALA A N 1
ATOM 775 C CA . ALA A 1 106 ? 4.041 -4.762 2.520 1.00 75.75 106 ALA A CA 1
ATOM 776 C C . ALA A 1 106 ? 4.397 -4.328 3.950 1.00 75.75 106 ALA A C 1
ATOM 778 O O . ALA A 1 106 ? 4.375 -5.167 4.845 1.00 75.75 106 ALA A O 1
ATOM 779 N N . GLY A 1 107 ? 4.656 -3.033 4.173 1.00 77.81 107 GLY A N 1
ATOM 780 C CA . GLY A 1 107 ? 4.808 -2.454 5.510 1.00 77.81 107 GLY A CA 1
ATOM 781 C C . GLY A 1 107 ? 3.541 -2.612 6.350 1.00 77.81 107 GLY A C 1
ATOM 782 O O . GLY A 1 107 ? 3.596 -3.210 7.417 1.00 77.81 107 GLY A O 1
ATOM 783 N N . VAL A 1 108 ? 2.383 -2.209 5.815 1.00 74.94 108 VAL A N 1
ATOM 784 C CA . VAL A 1 108 ? 1.082 -2.367 6.498 1.00 74.94 108 VAL A CA 1
ATOM 785 C C . VAL A 1 108 ? 0.778 -3.838 6.809 1.00 74.94 108 VAL A C 1
ATOM 787 O O . VAL A 1 108 ? 0.309 -4.168 7.896 1.00 74.94 108 VAL A O 1
ATOM 790 N N . LEU A 1 109 ? 1.062 -4.753 5.878 1.00 71.19 109 LEU A N 1
ATOM 791 C CA . LEU A 1 109 ? 0.918 -6.189 6.117 1.00 71.19 109 LEU A CA 1
ATOM 792 C C . LEU A 1 109 ? 1.890 -6.680 7.198 1.00 71.19 109 LEU A C 1
ATOM 794 O O . LEU A 1 109 ? 1.509 -7.512 8.019 1.00 71.19 109 LEU A O 1
ATOM 798 N N . GLY A 1 110 ? 3.123 -6.171 7.191 1.00 68.62 110 GLY A N 1
ATOM 799 C CA . GLY A 1 110 ? 4.123 -6.399 8.226 1.00 68.62 110 GLY A CA 1
ATOM 800 C C . GLY A 1 110 ? 3.607 -5.999 9.603 1.00 68.62 110 GLY A C 1
ATOM 801 O O . GLY A 1 110 ? 3.664 -6.827 10.504 1.00 68.62 110 GLY A O 1
ATOM 802 N N . ASP A 1 111 ? 3.015 -4.812 9.735 1.00 68.56 111 ASP A N 1
ATOM 803 C CA . ASP A 1 111 ? 2.431 -4.311 10.985 1.00 68.56 111 ASP A CA 1
ATOM 804 C C . ASP A 1 111 ? 1.258 -5.185 11.460 1.00 68.56 111 ASP A C 1
ATOM 806 O O . ASP A 1 111 ? 1.187 -5.563 12.628 1.00 68.56 111 ASP A O 1
ATOM 810 N N . VAL A 1 112 ? 0.372 -5.601 10.547 1.00 66.94 112 VAL A N 1
ATOM 811 C CA . VAL A 1 112 ? -0.751 -6.504 10.869 1.00 66.94 112 VAL A CA 1
ATOM 812 C C . VAL A 1 112 ? -0.263 -7.890 11.301 1.00 66.94 112 VAL A C 1
ATOM 814 O O . VAL A 1 112 ? -0.840 -8.511 12.198 1.00 66.94 112 VAL A O 1
ATOM 817 N N . LEU A 1 113 ? 0.772 -8.424 10.648 1.00 62.62 113 LEU A N 1
ATOM 818 C CA . LEU A 1 113 ? 1.370 -9.698 11.039 1.00 62.62 113 LEU A CA 1
ATOM 819 C C . LEU A 1 113 ? 2.075 -9.558 12.389 1.00 62.62 113 LEU A C 1
ATOM 821 O O . LEU A 1 113 ? 1.825 -10.372 13.269 1.00 62.62 113 LEU A O 1
ATOM 825 N N . ALA A 1 114 ? 2.877 -8.512 12.569 1.00 63.69 114 ALA A N 1
ATOM 826 C CA . ALA A 1 114 ? 3.570 -8.156 13.802 1.00 63.69 114 ALA A CA 1
ATOM 827 C C . ALA A 1 114 ? 2.610 -8.074 15.003 1.00 63.69 114 ALA A C 1
ATOM 829 O O . ALA A 1 114 ? 2.859 -8.723 16.021 1.00 63.69 114 ALA A O 1
ATOM 830 N N . GLU A 1 115 ? 1.462 -7.405 14.848 1.00 61.62 115 GLU A N 1
ATOM 831 C CA . GLU A 1 115 ? 0.383 -7.353 15.847 1.00 61.62 115 GLU A CA 1
ATOM 832 C C . GLU A 1 115 ? -0.144 -8.759 16.187 1.00 61.62 115 GLU A C 1
ATOM 834 O O . GLU A 1 115 ? -0.285 -9.117 17.356 1.00 61.62 115 GLU A O 1
ATOM 839 N N . LYS A 1 116 ? -0.375 -9.608 15.176 1.00 61.09 116 LYS A N 1
ATOM 840 C CA . LYS A 1 116 ? -0.882 -10.978 15.373 1.00 61.09 116 LYS A CA 1
ATOM 841 C C . LYS A 1 116 ? 0.124 -11.936 16.005 1.00 61.09 116 LYS A C 1
ATOM 843 O O . LYS A 1 116 ? -0.301 -12.872 16.681 1.00 61.09 116 LYS A O 1
ATOM 848 N N . VAL A 1 117 ? 1.426 -11.751 15.770 1.00 67.69 117 VAL A N 1
ATOM 849 C CA . VAL A 1 117 ? 2.480 -12.585 16.382 1.00 67.69 117 VAL A CA 1
ATOM 850 C C . VAL A 1 117 ? 3.007 -11.992 17.698 1.00 67.69 117 VAL A C 1
ATOM 852 O O . VAL A 1 117 ? 3.852 -12.607 18.344 1.00 67.69 117 VAL A O 1
ATOM 855 N N . GLY A 1 118 ? 2.507 -10.824 18.122 1.00 49.88 118 GLY A N 1
ATOM 856 C CA . GLY A 1 118 ? 2.919 -10.142 19.353 1.00 49.88 118 GLY A CA 1
ATOM 857 C C . GLY A 1 118 ? 4.316 -9.513 19.290 1.00 49.88 118 GLY A C 1
ATOM 858 O O . GLY A 1 118 ? 4.929 -9.280 20.331 1.00 49.88 118 GLY A O 1
ATOM 859 N N . VAL A 1 119 ? 4.843 -9.258 18.090 1.00 50.59 119 VAL A N 1
ATOM 860 C CA . VAL A 1 119 ? 6.167 -8.657 17.887 1.00 50.59 119 VAL A CA 1
ATOM 861 C C . VAL A 1 119 ? 5.980 -7.181 17.567 1.00 50.59 119 VAL A C 1
ATOM 863 O O . VAL A 1 119 ? 5.778 -6.819 16.419 1.00 50.59 119 VAL A O 1
ATOM 866 N N . TYR A 1 120 ? 6.048 -6.315 18.574 1.00 48.59 120 TYR A N 1
ATOM 867 C CA . TYR A 1 120 ? 6.052 -4.869 18.355 1.00 48.59 120 TYR A CA 1
ATOM 868 C C . TYR A 1 120 ? 7.467 -4.413 17.986 1.00 48.59 120 TYR A C 1
ATOM 870 O O . TYR A 1 120 ? 8.363 -4.422 18.831 1.00 48.59 120 TYR A O 1
ATOM 878 N N . PHE A 1 121 ? 7.675 -4.006 16.734 1.00 48.03 12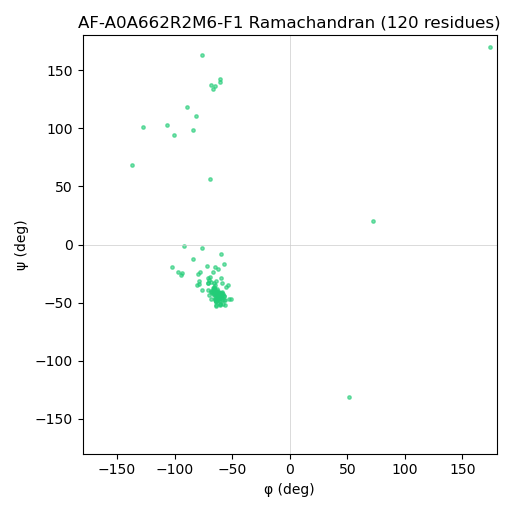1 PHE A N 1
ATOM 879 C CA . PHE A 1 121 ? 8.808 -3.154 16.381 1.00 48.03 121 PHE A CA 1
ATOM 880 C C . PHE A 1 121 ? 8.380 -1.717 16.680 1.00 48.03 121 PHE A C 1
ATOM 882 O O . PHE A 1 121 ? 7.590 -1.138 15.939 1.00 48.03 121 PHE A O 1
ATOM 889 N N . GLY A 1 122 ? 8.796 -1.222 17.848 1.00 39.75 122 GLY A N 1
ATOM 890 C CA . GLY A 1 122 ? 8.590 0.167 18.263 1.00 39.75 122 GLY A CA 1
ATOM 891 C C . GLY A 1 122 ? 9.395 1.158 17.437 1.00 39.75 122 GLY A C 1
ATOM 892 O O . GLY A 1 122 ? 10.446 0.755 16.886 1.00 39.75 122 GLY A O 1
#

Mean predicted aligned error: 10.8 Å

Secondary structure (DSSP, 8-state):
---HHHHHHHHHHHTTTHHHHHHHHHHHHHHHHHHHHHHHHHHHHH-SSTTS--HHHHHHHHHHHHHHHHHHHHHHHHHHT-TTS--SHHHHHHHHHHHHHHHHHHHHHHHHHHHHHT----

Solvent-accessible surface area (backbone atoms only — not comparable to full-atom values): 6661 Å² total; per-residue (Å²): 134,82,65,69,69,56,58,50,56,48,49,60,53,67,76,45,50,73,60,33,54,52,36,18,52,48,17,27,53,54,40,51,54,52,42,56,53,46,20,51,58,42,21,54,70,69,24,94,43,61,92,67,61,49,73,67,30,52,53,51,16,46,51,55,32,53,60,59,64,48,48,64,47,54,52,49,52,54,47,71,74,32,93,83,57,74,90,48,72,68,56,51,48,53,46,27,23,41,48,14,34,50,53,45,50,50,49,55,51,45,52,56,48,25,63,74,72,70,51,81,83,126

Nearest PDB structures (foldseek):
  2a79-assembly1_B  TM=3.158E-01  e=1.599E+00  Rattus norvegicus
  7rr6-assembly1_B  TM=4.928E-01  e=7.145E+00  Escherichia coli K-12
  8qzt-assembly1_C  TM=4.627E-01  e=4.415E+00  Escherichia coli K-12
  8p1i-assembly1_A  TM=5.004E-01  e=7.145E+00  Klebsiella pneumoniae subsp. pneumoniae DSM 30104 = JCM 1662 = NBRC 14940